Protein AF-A0A542Q6U1-F1 (afdb_monomer_lite)

Structure (mmCIF, N/CA/C/O backbone):
data_AF-A0A542Q6U1-F1
#
_entry.id   AF-A0A542Q6U1-F1
#
loop_
_atom_site.group_PDB
_atom_site.id
_atom_site.type_symbol
_atom_site.label_atom_id
_atom_site.label_alt_id
_atom_site.label_comp_id
_atom_site.label_asym_id
_atom_site.label_entity_id
_atom_site.label_seq_id
_atom_site.pdbx_PDB_ins_code
_atom_site.Cartn_x
_atom_site.Cartn_y
_atom_site.Cartn_z
_atom_site.occupancy
_atom_site.B_iso_or_equiv
_atom_site.auth_seq_id
_atom_site.auth_comp_id
_atom_site.auth_asym_id
_atom_site.auth_atom_id
_atom_site.pdbx_PDB_model_num
ATOM 1 N N . MET A 1 1 ? -42.120 -10.079 48.598 1.00 63.47 1 MET A N 1
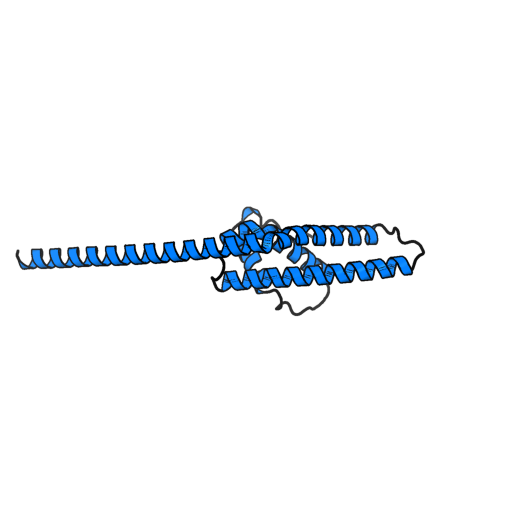ATOM 2 C CA . MET A 1 1 ? -42.184 -8.784 47.885 1.00 63.47 1 MET A CA 1
ATOM 3 C C . MET A 1 1 ? -40.837 -8.067 47.921 1.00 63.47 1 MET A C 1
ATOM 5 O O . MET A 1 1 ? -40.224 -7.952 46.874 1.00 63.47 1 MET A O 1
ATOM 9 N N . ILE A 1 2 ? -40.295 -7.748 49.104 1.00 70.50 2 ILE A N 1
ATOM 10 C CA . ILE A 1 2 ? -39.014 -7.022 49.267 1.00 70.50 2 ILE A CA 1
ATOM 11 C C . ILE A 1 2 ? -37.817 -7.697 48.557 1.00 70.50 2 ILE A C 1
ATOM 13 O O . ILE A 1 2 ? -37.053 -7.027 47.877 1.00 70.50 2 ILE A O 1
ATOM 17 N N . GLN A 1 3 ? -37.670 -9.027 48.644 1.00 72.31 3 GLN A N 1
ATOM 18 C CA . GLN A 1 3 ? -36.573 -9.753 47.968 1.00 72.31 3 GLN A CA 1
ATOM 19 C C . GLN A 1 3 ? -36.654 -9.730 46.431 1.00 72.31 3 GLN A C 1
ATOM 21 O O . GLN A 1 3 ? -35.638 -9.866 45.756 1.00 72.31 3 GLN A O 1
ATOM 26 N N . PHE A 1 4 ? -37.856 -9.578 45.873 1.00 79.06 4 PHE A N 1
ATOM 27 C CA . PHE A 1 4 ? -38.049 -9.502 44.427 1.00 79.06 4 PHE A CA 1
ATOM 28 C C . PHE A 1 4 ? -37.676 -8.108 43.908 1.00 79.06 4 PHE A C 1
ATOM 30 O O . PHE A 1 4 ? -36.993 -7.982 42.896 1.00 79.06 4 PHE A O 1
ATOM 37 N N . GLU A 1 5 ? -38.052 -7.065 44.650 1.00 81.38 5 GLU A N 1
ATOM 38 C CA . GLU A 1 5 ? -37.719 -5.672 44.335 1.00 81.38 5 GLU A CA 1
ATOM 39 C C . GLU A 1 5 ? -36.210 -5.408 44.417 1.00 81.38 5 GLU A C 1
ATOM 41 O O . GLU A 1 5 ? -35.650 -4.761 43.532 1.00 81.38 5 GLU A O 1
ATOM 46 N N . THR A 1 6 ? -35.519 -5.965 45.419 1.00 84.75 6 THR A N 1
ATOM 47 C CA . THR A 1 6 ? -34.058 -5.831 45.530 1.00 84.75 6 THR A CA 1
ATOM 48 C C . THR A 1 6 ? -33.323 -6.574 44.417 1.00 84.75 6 THR A C 1
ATOM 50 O O . THR A 1 6 ? -32.377 -6.029 43.850 1.00 84.75 6 THR A O 1
ATOM 53 N N . ALA A 1 7 ? -33.765 -7.779 44.045 1.00 86.25 7 ALA A N 1
ATOM 54 C CA . ALA A 1 7 ? -33.189 -8.523 42.925 1.00 86.25 7 ALA A CA 1
ATOM 55 C C . ALA A 1 7 ? -33.392 -7.798 41.583 1.00 86.25 7 ALA A C 1
ATOM 57 O O . ALA A 1 7 ? -32.463 -7.715 40.778 1.00 86.25 7 ALA A O 1
ATOM 58 N N . PHE A 1 8 ? -34.578 -7.223 41.361 1.00 89.19 8 PHE A N 1
ATOM 59 C CA . PHE A 1 8 ? -34.877 -6.433 40.167 1.00 89.19 8 PHE A CA 1
ATOM 60 C C . PHE A 1 8 ? -34.019 -5.164 40.090 1.00 89.19 8 PHE A C 1
ATOM 62 O O . PHE A 1 8 ? -33.443 -4.869 39.044 1.00 89.19 8 PHE A O 1
ATOM 69 N N . PHE A 1 9 ? -33.866 -4.447 41.207 1.00 91.44 9 PHE A N 1
ATOM 70 C CA . PHE A 1 9 ? -33.007 -3.266 41.280 1.00 91.44 9 PHE A CA 1
ATOM 71 C C . PHE A 1 9 ? -31.534 -3.607 41.014 1.00 91.44 9 PHE A C 1
ATOM 73 O O . PHE A 1 9 ? -30.867 -2.910 40.250 1.00 91.44 9 PHE A O 1
ATOM 80 N N . MET A 1 10 ? -31.035 -4.710 41.582 1.00 91.19 10 MET A N 1
ATOM 81 C CA . MET A 1 10 ? -29.671 -5.184 41.334 1.00 91.19 10 MET A CA 1
ATOM 82 C C . MET A 1 10 ? -29.454 -5.546 39.863 1.00 91.19 10 MET A C 1
ATOM 84 O O . MET A 1 10 ? -28.445 -5.143 39.289 1.00 91.19 10 MET A O 1
ATOM 88 N N . LEU A 1 11 ? -30.404 -6.245 39.231 1.00 92.94 11 LEU A N 1
ATOM 89 C CA . LEU A 1 11 ? -30.345 -6.577 37.806 1.00 92.94 11 LEU A CA 1
ATOM 90 C C . LEU A 1 11 ? -30.335 -5.316 36.931 1.00 92.94 11 LEU A C 1
ATOM 92 O O . LEU A 1 11 ? -29.514 -5.207 36.022 1.00 92.94 11 LEU A O 1
ATOM 96 N N . TYR A 1 12 ? -31.200 -4.345 37.234 1.00 93.06 12 TYR A N 1
ATOM 97 C CA . TYR A 1 12 ? -31.248 -3.061 36.536 1.00 93.06 12 TYR A CA 1
ATOM 98 C C . TYR A 1 12 ? -29.911 -2.316 36.628 1.00 93.06 12 TYR A C 1
ATOM 100 O O . TYR A 1 12 ? -29.378 -1.867 35.613 1.00 93.06 12 TYR A O 1
ATOM 108 N N . LEU A 1 13 ? -29.325 -2.246 37.825 1.00 93.31 13 LEU A N 1
ATOM 109 C CA . LEU A 1 13 ? -28.043 -1.581 38.048 1.00 93.31 13 LEU A CA 1
ATOM 110 C C . LEU A 1 13 ? -26.906 -2.269 37.273 1.00 93.31 13 LEU A C 1
ATOM 112 O O . LEU A 1 13 ? -26.063 -1.601 36.674 1.00 93.31 13 LEU A O 1
ATOM 116 N N . LEU A 1 14 ? -26.929 -3.602 37.212 1.00 94.00 14 LEU A N 1
ATOM 117 C CA . LEU A 1 14 ? -25.987 -4.411 36.436 1.00 94.00 14 LEU A CA 1
ATOM 118 C C . LEU A 1 14 ? -26.122 -4.148 34.928 1.00 94.00 14 LEU A C 1
ATOM 120 O O . LEU A 1 14 ? -25.115 -3.965 34.242 1.00 94.00 14 LEU A O 1
ATOM 124 N N . CYS A 1 15 ? -27.355 -4.045 34.421 1.00 93.25 15 CYS A N 1
ATOM 125 C CA . CYS A 1 15 ? -27.623 -3.647 33.040 1.00 93.25 15 CYS A CA 1
ATOM 126 C C . CYS A 1 15 ? -27.100 -2.236 32.743 1.00 93.25 15 CYS A C 1
ATOM 128 O O . CYS A 1 15 ? -26.435 -2.042 31.727 1.00 93.25 15 CYS A O 1
ATOM 130 N N . CYS A 1 16 ? -27.335 -1.260 33.626 1.00 93.38 16 CYS A N 1
ATOM 131 C CA . CYS A 1 16 ? -26.816 0.099 33.460 1.00 93.38 16 CYS A CA 1
ATOM 132 C C . CYS A 1 16 ? -25.284 0.120 33.382 1.00 93.38 16 CYS A C 1
ATOM 134 O O . CYS A 1 16 ? -24.724 0.758 32.491 1.00 93.38 16 CYS A O 1
ATOM 136 N N . ILE A 1 17 ? -24.602 -0.614 34.266 1.00 93.81 17 ILE A N 1
ATOM 137 C CA . ILE A 1 17 ? -23.137 -0.718 34.263 1.00 93.81 17 ILE A CA 1
ATOM 138 C C . ILE A 1 17 ? -22.643 -1.353 32.956 1.00 93.81 17 ILE A C 1
ATOM 140 O O . ILE A 1 17 ? -21.740 -0.812 32.316 1.00 93.81 17 ILE A O 1
ATOM 144 N N . ALA A 1 18 ? -23.261 -2.452 32.511 1.00 93.12 18 ALA A N 1
ATOM 145 C CA . ALA A 1 18 ? -22.916 -3.100 31.247 1.00 93.12 18 ALA A CA 1
ATOM 146 C C . ALA A 1 18 ? -23.086 -2.155 30.043 1.00 93.12 18 ALA A C 1
ATOM 148 O O . ALA A 1 18 ? -22.213 -2.097 29.175 1.00 93.12 18 ALA A O 1
ATOM 149 N N . PHE A 1 19 ? -24.158 -1.357 30.015 1.00 94.12 19 PHE A N 1
ATOM 150 C CA . PHE A 1 19 ? -24.374 -0.344 28.980 1.00 94.12 19 PHE A CA 1
ATOM 151 C C . PHE A 1 19 ? -23.285 0.732 28.972 1.00 94.12 19 PHE A C 1
ATOM 153 O O . PHE A 1 19 ? -22.799 1.096 27.901 1.00 94.12 19 PHE A O 1
ATOM 160 N N . VAL A 1 20 ? -22.858 1.208 30.145 1.00 93.25 20 VAL A N 1
ATOM 161 C CA . VAL A 1 20 ? -21.760 2.181 30.252 1.00 93.25 20 VAL A CA 1
ATOM 162 C C . VAL A 1 20 ? -20.453 1.589 29.720 1.00 93.25 20 VAL A C 1
ATOM 164 O O . VAL A 1 20 ? -19.773 2.238 28.925 1.00 93.25 20 VAL A O 1
ATOM 167 N N . PHE A 1 21 ? -20.119 0.345 30.077 1.00 93.19 21 PHE A N 1
ATOM 168 C CA . PHE A 1 21 ? -18.922 -0.325 29.556 1.00 93.19 21 PHE A CA 1
ATOM 169 C C . PHE A 1 21 ? -18.960 -0.506 28.036 1.00 93.19 21 PHE A C 1
ATOM 171 O O . PHE A 1 21 ? -17.964 -0.229 27.364 1.00 93.19 21 PHE A O 1
ATOM 178 N N . LEU A 1 22 ? -20.104 -0.916 27.480 1.00 92.06 22 LEU A N 1
ATOM 179 C CA . LEU A 1 22 ? -20.286 -1.020 26.031 1.00 92.06 22 LEU A CA 1
ATOM 180 C C . LEU A 1 22 ? -20.108 0.337 25.348 1.00 92.06 22 LEU A C 1
ATOM 182 O O . LEU A 1 22 ? -19.411 0.429 24.337 1.00 92.06 22 LEU A O 1
ATOM 186 N N . TYR A 1 23 ? -20.680 1.398 25.917 1.00 92.88 23 TYR A N 1
ATOM 187 C CA . TYR A 1 23 ? -20.566 2.744 25.368 1.00 92.88 23 TYR A CA 1
ATOM 188 C C . TYR A 1 23 ? -19.118 3.252 25.380 1.00 92.88 23 TYR A C 1
ATOM 190 O O . TYR A 1 23 ? -18.637 3.767 24.370 1.00 92.88 23 TYR A O 1
ATOM 198 N N . ILE A 1 24 ? -18.391 3.050 26.484 1.00 91.62 24 ILE A N 1
ATOM 199 C CA . ILE A 1 24 ? -16.969 3.409 26.586 1.00 91.62 24 ILE A CA 1
ATOM 200 C C . ILE A 1 24 ? -16.144 2.607 25.577 1.00 91.62 24 ILE A C 1
ATOM 202 O O . ILE A 1 24 ? -15.332 3.186 24.858 1.00 91.62 24 ILE A O 1
ATOM 206 N N . SER A 1 25 ? -16.372 1.294 25.474 1.00 89.69 25 SER A N 1
ATOM 207 C CA . SER A 1 25 ? -15.673 0.434 24.514 1.00 89.69 25 SER A CA 1
ATOM 208 C C . SER A 1 25 ? -15.890 0.903 23.071 1.00 89.69 25 SER A C 1
ATOM 210 O O . SER A 1 25 ? -14.930 1.066 22.315 1.00 89.69 25 SER A O 1
ATOM 212 N N . LEU A 1 26 ? -17.137 1.212 22.703 1.00 88.56 26 LEU A N 1
ATOM 213 C CA . LEU A 1 26 ? -17.483 1.761 21.392 1.00 88.56 26 LEU A CA 1
ATOM 214 C C . LEU A 1 26 ? -16.806 3.109 21.134 1.00 88.56 26 LEU A C 1
ATOM 216 O O . LEU A 1 26 ? -16.252 3.320 20.053 1.00 88.56 26 LEU A O 1
ATOM 220 N N . TYR A 1 27 ? -16.819 4.011 22.116 1.00 90.94 27 TYR A N 1
ATOM 221 C CA . TYR A 1 27 ? -16.187 5.322 22.004 1.00 90.94 27 TYR A CA 1
ATOM 222 C C . TYR A 1 27 ? -14.675 5.208 21.790 1.00 90.94 27 TYR A C 1
ATOM 224 O O . TYR A 1 27 ? -14.129 5.810 20.865 1.00 90.94 27 TYR A O 1
ATOM 232 N N . VAL A 1 28 ? -14.005 4.390 22.604 1.00 88.25 28 VAL A N 1
ATOM 233 C CA . VAL A 1 28 ? -12.560 4.155 22.521 1.00 88.25 28 VAL A CA 1
ATOM 234 C C . VAL A 1 28 ? -12.191 3.556 21.163 1.00 88.25 28 VAL A C 1
ATOM 236 O O . VAL A 1 28 ? -11.305 4.079 20.486 1.00 88.25 28 VAL A O 1
ATOM 239 N N . ASN A 1 29 ? -12.920 2.532 20.710 1.00 83.44 29 ASN A N 1
ATOM 240 C CA . ASN A 1 29 ? -12.708 1.922 19.396 1.00 83.44 29 ASN A CA 1
ATOM 241 C C . ASN A 1 29 ? -12.887 2.929 18.254 1.00 83.44 29 ASN A C 1
ATOM 243 O O . ASN A 1 29 ? -12.079 2.974 17.322 1.00 83.44 29 ASN A O 1
ATOM 247 N N . ARG A 1 30 ? -13.917 3.778 18.331 1.00 82.12 30 ARG A N 1
ATOM 248 C CA . ARG A 1 30 ? -14.166 4.816 17.328 1.00 82.12 30 ARG A CA 1
ATOM 249 C C . ARG A 1 30 ? -13.053 5.865 17.314 1.00 82.12 30 ARG A C 1
ATOM 251 O O . ARG A 1 30 ? -12.606 6.248 16.236 1.00 82.12 30 ARG A O 1
ATOM 258 N N . HIS A 1 31 ? -12.571 6.287 18.481 1.00 86.38 31 HIS A N 1
ATOM 259 C CA . HIS A 1 31 ? -11.476 7.255 18.605 1.00 86.38 31 HIS A CA 1
ATOM 260 C C . HIS A 1 31 ? -10.162 6.727 18.024 1.00 86.38 31 HIS A C 1
ATOM 262 O O . HIS A 1 31 ? -9.494 7.427 17.264 1.00 86.38 31 HIS A O 1
ATOM 268 N N . PHE A 1 32 ? -9.808 5.472 18.321 1.00 82.56 32 PHE A N 1
ATOM 269 C CA . PHE A 1 32 ? -8.631 4.832 17.727 1.00 82.56 32 PHE A CA 1
ATOM 270 C C . PHE A 1 32 ? -8.756 4.693 16.208 1.00 82.56 32 PHE A C 1
ATOM 272 O O . PHE A 1 32 ? -7.797 4.977 15.490 1.00 82.56 32 PHE A O 1
ATOM 279 N N . SER A 1 33 ? -9.941 4.325 15.711 1.00 83.94 33 SER A N 1
ATOM 280 C CA . SER A 1 33 ? -10.207 4.247 14.273 1.00 83.94 33 SER A CA 1
ATOM 281 C C . SER A 1 33 ? -10.008 5.600 13.580 1.00 83.94 33 SER A C 1
ATOM 283 O O . SER A 1 33 ? -9.279 5.683 12.593 1.00 83.94 33 SER A O 1
ATOM 285 N N . PHE A 1 34 ? -10.555 6.685 14.142 1.00 86.81 34 PHE A N 1
ATOM 286 C CA . PHE A 1 34 ? -10.369 8.033 13.597 1.00 86.81 34 PHE A CA 1
ATOM 287 C C . PHE A 1 34 ? -8.905 8.462 13.564 1.00 86.81 34 PHE A C 1
ATOM 289 O O . PHE A 1 34 ? -8.440 8.944 12.533 1.00 86.81 34 PHE A O 1
ATOM 296 N N . LYS A 1 35 ? -8.157 8.236 14.650 1.00 88.62 35 LYS A N 1
ATOM 297 C CA . LYS A 1 35 ? -6.721 8.546 14.683 1.00 88.62 35 LYS A CA 1
ATOM 298 C C . LYS A 1 35 ? -5.938 7.778 13.623 1.00 88.62 35 LYS A C 1
ATOM 300 O O . LYS A 1 35 ? -5.046 8.343 13.000 1.00 88.62 35 LYS A O 1
ATOM 305 N N . LYS A 1 36 ? -6.275 6.505 13.399 1.00 90.31 36 LYS A N 1
ATOM 306 C CA . LYS A 1 36 ? -5.637 5.676 12.369 1.00 90.31 36 LYS A CA 1
ATOM 307 C C . LYS A 1 36 ? -5.932 6.193 10.960 1.00 90.31 36 LYS A C 1
ATOM 309 O O . LYS A 1 36 ? -5.021 6.273 10.137 1.00 90.31 36 LYS A O 1
ATOM 314 N N . ILE A 1 37 ? -7.182 6.571 10.691 1.00 90.75 37 ILE A N 1
ATOM 315 C CA . ILE A 1 37 ? -7.589 7.184 9.419 1.00 90.75 37 ILE A CA 1
ATOM 316 C C . ILE A 1 37 ? -6.818 8.489 9.194 1.00 90.75 37 ILE A C 1
ATOM 318 O O . ILE A 1 37 ? -6.202 8.653 8.145 1.00 90.75 37 ILE A O 1
ATOM 322 N N . GLU A 1 38 ? -6.782 9.377 10.190 1.00 91.25 38 GLU A N 1
ATOM 323 C CA . GLU A 1 38 ? -6.072 10.659 10.106 1.00 91.25 38 GLU A CA 1
ATOM 324 C C . GLU A 1 38 ? -4.567 10.465 9.876 1.00 91.25 38 GLU A C 1
ATOM 326 O O . GLU A 1 38 ? -3.976 11.119 9.017 1.00 91.25 38 GLU A O 1
ATOM 331 N N . PHE A 1 39 ? -3.946 9.536 10.607 1.00 92.88 39 PHE A N 1
ATOM 332 C CA . PHE A 1 39 ? -2.541 9.178 10.426 1.00 92.88 39 PHE A CA 1
ATOM 333 C C . PHE A 1 39 ? -2.261 8.683 9.003 1.00 92.88 39 PHE A C 1
ATOM 335 O O . PHE A 1 39 ? -1.318 9.140 8.358 1.00 92.88 39 PHE A O 1
ATOM 342 N N . THR A 1 40 ? -3.107 7.784 8.496 1.00 92.88 40 THR A N 1
ATOM 343 C CA . THR A 1 40 ? -2.962 7.218 7.149 1.00 92.88 40 THR A CA 1
ATOM 344 C C . THR A 1 40 ? -3.123 8.295 6.080 1.00 92.88 40 THR A C 1
ATOM 346 O O . THR A 1 40 ? -2.340 8.335 5.136 1.00 92.88 40 THR A O 1
ATOM 349 N N . GLN A 1 41 ? -4.084 9.205 6.249 1.00 91.88 41 GLN A N 1
ATOM 350 C CA . GLN A 1 41 ? -4.298 10.313 5.322 1.00 91.88 41 GLN A CA 1
ATOM 351 C C . GLN A 1 41 ? -3.086 11.251 5.280 1.00 91.88 41 GLN A C 1
ATOM 353 O O . GLN A 1 41 ? -2.572 11.526 4.202 1.00 91.88 41 GLN A O 1
ATOM 358 N N . LYS A 1 42 ? -2.558 11.656 6.444 1.00 93.12 42 LYS A N 1
ATOM 359 C CA . LYS A 1 42 ? -1.349 12.495 6.519 1.00 93.12 42 LYS A CA 1
ATOM 360 C C . LYS A 1 42 ? -0.142 11.831 5.864 1.00 93.12 42 LYS A C 1
ATOM 362 O O . LYS A 1 42 ? 0.618 12.503 5.174 1.00 93.12 42 LYS A O 1
ATOM 367 N N . PHE A 1 43 ? 0.025 10.523 6.067 1.00 92.50 43 PHE A N 1
ATOM 368 C CA . PHE A 1 43 ? 1.074 9.754 5.405 1.00 92.50 43 PHE A CA 1
ATOM 369 C C . PHE A 1 43 ? 0.911 9.765 3.879 1.00 92.50 43 PHE A C 1
ATOM 371 O O . PHE A 1 43 ? 1.888 9.922 3.156 1.00 92.50 43 PHE A O 1
ATOM 378 N N . ILE A 1 44 ? -0.305 9.609 3.361 1.00 89.94 44 ILE A N 1
ATOM 379 C CA . ILE A 1 44 ? -0.552 9.658 1.913 1.00 89.94 44 ILE A CA 1
ATOM 380 C C . ILE A 1 44 ? -0.263 11.051 1.363 1.00 89.94 44 ILE A C 1
ATOM 382 O O . ILE A 1 44 ? 0.466 11.183 0.382 1.00 89.94 44 ILE A O 1
ATOM 386 N N . ASP A 1 45 ? -0.763 12.088 2.030 1.00 89.69 45 ASP A N 1
ATOM 387 C CA . ASP A 1 45 ? -0.584 13.471 1.599 1.00 89.69 45 ASP A CA 1
ATOM 388 C C . ASP A 1 45 ? 0.905 13.852 1.554 1.00 89.69 45 ASP A C 1
ATOM 390 O O . ASP A 1 45 ? 1.351 14.491 0.600 1.00 89.69 45 ASP A O 1
ATOM 394 N N . SER A 1 46 ? 1.705 13.385 2.521 1.00 88.94 46 SER A N 1
ATOM 395 C CA . SER A 1 46 ? 3.157 13.603 2.533 1.00 88.94 46 SER A CA 1
ATOM 396 C C . SER A 1 46 ? 3.906 12.847 1.432 1.00 88.94 46 SER A C 1
ATOM 398 O O . SER A 1 46 ? 5.030 13.210 1.102 1.00 88.94 46 SER A O 1
ATOM 400 N N . ASN A 1 47 ? 3.308 11.793 0.871 1.00 87.00 47 ASN A N 1
ATOM 401 C CA . ASN A 1 47 ? 3.905 10.943 -0.162 1.00 87.00 47 ASN A CA 1
ATOM 402 C C . ASN A 1 47 ? 3.256 11.141 -1.541 1.00 87.00 47 ASN A C 1
ATOM 404 O O . ASN A 1 47 ? 3.522 10.381 -2.466 1.00 87.00 47 ASN A O 1
ATOM 408 N N . ARG A 1 48 ? 2.440 12.183 -1.727 1.00 80.81 48 ARG A N 1
ATOM 409 C CA . ARG A 1 48 ? 1.712 12.431 -2.981 1.00 80.81 48 ARG A CA 1
ATOM 410 C C . ARG A 1 48 ? 2.618 12.658 -4.198 1.00 80.81 48 ARG A C 1
ATOM 412 O O . ARG A 1 48 ? 2.216 12.392 -5.322 1.00 80.81 48 ARG A O 1
ATOM 419 N N . ALA A 1 49 ? 3.843 13.138 -3.996 1.00 80.00 49 ALA A N 1
ATOM 420 C CA . ALA A 1 49 ? 4.821 13.233 -5.082 1.00 80.00 49 ALA A CA 1
ATOM 421 C C . ALA A 1 49 ? 5.184 11.845 -5.640 1.00 80.00 49 ALA A C 1
ATOM 423 O O . ALA A 1 49 ? 5.353 11.685 -6.845 1.00 80.00 49 ALA A O 1
ATOM 424 N N . MET A 1 50 ? 5.213 10.830 -4.772 1.00 77.38 50 MET A N 1
ATOM 425 C CA . MET A 1 50 ? 5.550 9.464 -5.144 1.00 77.38 50 MET A CA 1
ATOM 426 C C . MET A 1 50 ? 4.492 8.840 -6.060 1.00 77.38 50 MET A C 1
ATOM 428 O O . MET A 1 50 ? 4.860 8.140 -6.993 1.00 77.38 50 MET A O 1
ATOM 432 N N . THR A 1 51 ? 3.195 9.115 -5.870 1.00 72.88 51 THR A N 1
ATOM 433 C CA . THR A 1 51 ? 2.157 8.596 -6.786 1.00 72.88 51 THR A CA 1
ATOM 434 C C . THR A 1 51 ? 2.314 9.140 -8.202 1.00 72.88 51 THR A C 1
ATOM 436 O O . THR A 1 51 ? 2.247 8.377 -9.160 1.00 72.88 51 THR A O 1
ATOM 439 N N . ALA A 1 52 ? 2.619 10.431 -8.346 1.00 76.62 52 ALA A N 1
ATOM 440 C CA . ALA A 1 52 ? 2.885 11.028 -9.654 1.00 76.62 52 ALA A CA 1
ATOM 441 C C . ALA A 1 52 ? 4.149 10.449 -10.323 1.00 76.62 52 ALA A C 1
ATOM 443 O O . ALA A 1 52 ? 4.190 10.277 -11.543 1.00 76.62 52 ALA A O 1
ATOM 444 N N . GLU A 1 53 ? 5.181 10.124 -9.539 1.00 79.75 53 GLU A N 1
ATOM 445 C CA . GLU A 1 53 ? 6.384 9.459 -10.051 1.00 79.75 53 GLU A CA 1
ATOM 446 C C . GLU A 1 53 ? 6.102 8.033 -10.539 1.00 79.75 53 GLU A C 1
ATOM 448 O O . GLU A 1 53 ? 6.663 7.618 -11.555 1.00 79.75 53 GLU A O 1
ATOM 453 N N . ILE A 1 54 ? 5.202 7.303 -9.873 1.00 80.81 54 ILE A N 1
ATOM 454 C CA . ILE A 1 54 ? 4.821 5.939 -10.262 1.00 80.81 54 ILE A CA 1
ATOM 455 C C . ILE A 1 54 ? 4.207 5.927 -11.660 1.00 80.81 54 ILE A C 1
ATOM 457 O O . ILE A 1 54 ? 4.657 5.150 -12.503 1.00 80.81 54 ILE A O 1
ATOM 461 N N . ASP A 1 55 ? 3.251 6.812 -11.942 1.00 78.38 55 ASP A N 1
ATOM 462 C CA . ASP A 1 55 ? 2.626 6.903 -13.267 1.00 78.38 55 ASP A CA 1
ATOM 463 C C . ASP A 1 55 ? 3.653 7.199 -14.365 1.00 78.38 55 ASP A C 1
ATOM 465 O O . ASP A 1 55 ? 3.644 6.572 -15.427 1.00 78.38 55 ASP A O 1
ATOM 469 N N . LYS A 1 56 ? 4.597 8.106 -14.089 1.00 82.56 56 LYS A N 1
ATOM 470 C CA . LYS A 1 56 ? 5.676 8.447 -15.023 1.00 82.56 56 LYS A CA 1
ATOM 471 C C . LYS A 1 56 ? 6.595 7.254 -15.296 1.00 82.56 56 LYS A C 1
ATOM 473 O O . LYS A 1 56 ? 6.953 7.009 -16.446 1.00 82.56 56 LYS A O 1
ATOM 478 N N . ILE A 1 57 ? 6.973 6.507 -14.259 1.00 81.06 57 ILE A N 1
ATOM 479 C CA . ILE A 1 57 ? 7.823 5.315 -14.391 1.00 81.06 57 ILE A CA 1
ATOM 480 C C . ILE A 1 57 ? 7.094 4.231 -15.185 1.00 81.06 57 ILE A C 1
ATOM 482 O O . ILE A 1 57 ? 7.669 3.649 -16.102 1.00 81.06 57 ILE A O 1
ATOM 486 N N . LEU A 1 58 ? 5.817 3.992 -14.879 1.00 78.94 58 LEU A N 1
ATOM 487 C CA . LEU A 1 58 ? 4.994 3.023 -15.597 1.00 78.94 58 LEU A CA 1
ATOM 488 C C . LEU A 1 58 ? 4.852 3.374 -17.082 1.00 78.94 58 LEU A C 1
ATOM 490 O O . LEU A 1 58 ? 4.987 2.485 -17.922 1.00 78.94 58 LEU A O 1
ATOM 494 N N . PHE A 1 59 ? 4.635 4.652 -17.398 1.00 82.06 59 PHE A N 1
ATOM 495 C CA . PHE A 1 59 ? 4.570 5.146 -18.772 1.00 82.06 59 PHE A CA 1
ATOM 496 C C . PHE A 1 59 ? 5.896 4.958 -19.520 1.00 82.06 59 PHE A C 1
ATOM 498 O O . PHE A 1 59 ? 5.906 4.453 -20.640 1.00 82.06 59 PHE A O 1
ATOM 505 N N . ASN A 1 60 ? 7.024 5.308 -18.897 1.00 81.19 60 ASN A N 1
ATOM 506 C CA . ASN A 1 60 ? 8.338 5.182 -19.531 1.00 81.19 60 ASN A CA 1
ATOM 507 C C . ASN A 1 60 ? 8.722 3.722 -19.804 1.00 81.19 60 ASN A C 1
ATOM 509 O O . ASN A 1 60 ? 9.266 3.426 -20.864 1.00 81.19 60 ASN A O 1
ATOM 513 N N . ILE A 1 61 ? 8.394 2.801 -18.890 1.00 77.75 61 ILE A N 1
ATOM 514 C CA . ILE A 1 61 ? 8.580 1.358 -19.115 1.00 77.75 61 ILE A CA 1
ATOM 515 C C . ILE A 1 61 ? 7.815 0.914 -20.363 1.00 77.75 61 ILE A C 1
ATOM 517 O O . ILE A 1 61 ? 8.348 0.185 -21.194 1.00 77.75 61 ILE A O 1
ATOM 521 N N . GLU A 1 62 ? 6.567 1.356 -20.501 1.00 78.25 62 GLU A N 1
ATOM 522 C CA . GLU A 1 62 ? 5.708 0.992 -21.628 1.00 78.25 62 GLU A CA 1
ATOM 523 C C . GLU A 1 62 ? 6.225 1.566 -22.951 1.00 78.25 62 GLU A C 1
ATOM 525 O O . GLU A 1 62 ? 6.263 0.860 -23.957 1.00 78.25 62 GLU A O 1
ATOM 530 N N . LEU A 1 63 ? 6.718 2.807 -22.926 1.00 80.31 63 LEU A N 1
ATOM 531 C CA . LEU A 1 63 ? 7.350 3.446 -24.076 1.00 80.31 63 LEU A CA 1
ATOM 532 C C . LEU A 1 63 ? 8.605 2.686 -24.534 1.00 80.31 63 LEU A C 1
ATOM 534 O O . LEU A 1 63 ? 8.758 2.424 -25.726 1.00 80.31 63 LEU A O 1
ATOM 538 N N . VAL A 1 64 ? 9.488 2.310 -23.603 1.00 75.69 64 VAL A N 1
ATOM 539 C CA . VAL A 1 64 ? 10.720 1.562 -23.909 1.00 75.69 64 VAL A CA 1
ATOM 540 C C . VAL A 1 64 ? 10.398 0.189 -24.495 1.00 75.69 64 VAL A C 1
ATOM 542 O O . VAL A 1 64 ? 10.957 -0.173 -25.529 1.00 75.69 64 VAL A O 1
ATOM 545 N N . ILE A 1 65 ? 9.457 -0.547 -23.890 1.00 75.25 65 ILE A N 1
ATOM 546 C CA . ILE A 1 65 ? 9.023 -1.862 -24.385 1.00 75.25 65 ILE A CA 1
ATOM 547 C C . ILE A 1 65 ? 8.452 -1.741 -25.798 1.00 75.25 65 ILE A C 1
ATOM 549 O O . ILE A 1 65 ? 8.883 -2.464 -26.691 1.00 75.25 65 ILE A O 1
ATOM 553 N N . HIS A 1 66 ? 7.539 -0.795 -26.030 1.00 77.31 66 HIS A N 1
ATOM 554 C CA . HIS A 1 66 ? 6.950 -0.596 -27.353 1.00 77.31 66 HIS A CA 1
ATOM 555 C C . HIS A 1 66 ? 8.005 -0.200 -28.390 1.00 77.31 66 HIS A C 1
ATOM 557 O O . HIS A 1 66 ? 7.962 -0.650 -29.535 1.00 77.31 66 HIS A O 1
ATOM 563 N N . THR A 1 67 ? 8.972 0.637 -28.003 1.00 73.69 67 THR A N 1
ATOM 564 C CA . THR A 1 67 ? 10.079 0.999 -28.890 1.00 73.69 67 THR A CA 1
ATOM 565 C C . THR A 1 67 ? 10.852 -0.261 -29.273 1.00 73.69 67 THR A C 1
ATOM 567 O O . THR A 1 67 ? 10.976 -0.514 -30.470 1.00 73.69 67 THR A O 1
ATOM 570 N N . TYR A 1 68 ? 11.255 -1.089 -28.299 1.00 70.50 68 TYR A N 1
ATOM 571 C CA . TYR A 1 68 ? 11.939 -2.374 -28.514 1.00 70.50 68 TYR A CA 1
ATOM 572 C C . TYR A 1 68 ? 11.164 -3.310 -29.458 1.00 70.50 68 TYR A C 1
ATOM 574 O O . TYR A 1 68 ? 11.705 -3.771 -30.462 1.00 70.50 68 TYR A O 1
ATOM 582 N N . GLU A 1 69 ? 9.875 -3.527 -29.188 1.00 73.56 69 GLU A N 1
ATOM 583 C CA . GLU A 1 69 ? 9.005 -4.414 -29.972 1.00 73.56 69 GLU A CA 1
ATOM 584 C C . GLU A 1 69 ? 8.743 -3.908 -31.398 1.00 73.56 69 GLU A C 1
ATOM 586 O O . GLU A 1 69 ? 8.566 -4.709 -32.314 1.00 73.56 69 GLU A O 1
ATOM 591 N N . SER A 1 70 ? 8.755 -2.588 -31.615 1.00 74.25 70 SER A N 1
ATOM 592 C CA . SER A 1 70 ? 8.533 -1.988 -32.938 1.00 74.25 70 SER A CA 1
ATOM 593 C C . SER A 1 70 ? 9.674 -2.224 -33.938 1.00 74.25 70 SER A C 1
ATOM 595 O O . SER A 1 70 ? 9.533 -1.883 -35.111 1.00 74.25 70 SER A O 1
ATOM 597 N N . GLY A 1 71 ? 10.801 -2.808 -33.509 1.00 64.31 71 GLY A N 1
ATOM 598 C CA . GLY A 1 71 ? 11.896 -3.194 -34.403 1.00 64.31 71 GLY A CA 1
ATOM 599 C C . GLY A 1 71 ? 12.634 -2.019 -35.058 1.00 64.31 71 GLY A C 1
ATOM 600 O O . GLY A 1 71 ? 13.390 -2.224 -36.006 1.00 64.31 71 GLY A O 1
ATOM 601 N N . ASN A 1 72 ? 12.467 -0.793 -34.549 1.00 60.16 72 ASN A N 1
ATOM 602 C CA . ASN A 1 72 ? 13.113 0.430 -35.050 1.00 60.16 72 ASN A CA 1
ATOM 603 C C . ASN A 1 72 ? 14.639 0.503 -34.766 1.00 60.16 72 ASN A C 1
ATOM 605 O O . ASN A 1 72 ? 15.191 1.587 -34.593 1.00 60.16 72 ASN A O 1
ATOM 609 N N . PHE A 1 73 ? 15.342 -0.638 -34.734 1.00 62.34 73 PHE A N 1
ATOM 610 C CA . PHE A 1 73 ? 16.746 -0.760 -34.304 1.00 62.34 73 PHE A CA 1
ATOM 611 C C . PHE A 1 73 ? 17.724 -1.225 -35.371 1.00 62.34 73 PHE A C 1
ATOM 613 O O . PHE A 1 73 ? 18.874 -1.500 -35.038 1.00 62.34 73 PHE A O 1
ATOM 620 N N . TYR A 1 74 ? 17.312 -1.321 -36.637 1.00 49.94 74 TYR A N 1
ATOM 621 C CA . TYR A 1 74 ? 18.178 -1.836 -37.698 1.00 49.94 74 TYR A CA 1
ATOM 622 C C . TYR A 1 74 ? 19.557 -1.137 -37.728 1.00 49.94 74 TYR A C 1
ATOM 624 O O . TYR A 1 74 ? 19.703 -0.036 -38.254 1.00 49.94 74 TYR A O 1
ATOM 632 N N . GLY A 1 75 ? 20.576 -1.824 -37.189 1.00 56.06 75 GLY A N 1
ATOM 633 C CA . GLY A 1 75 ? 21.995 -1.587 -37.456 1.00 56.06 75 GLY A CA 1
ATOM 634 C C . GLY A 1 75 ? 22.806 -0.747 -36.462 1.00 56.06 75 GLY A C 1
ATOM 635 O O . GLY A 1 75 ? 23.928 -0.393 -36.813 1.00 56.06 75 GLY A O 1
ATOM 636 N N . ASN A 1 76 ? 22.315 -0.414 -35.260 1.00 67.38 76 ASN A N 1
ATOM 637 C CA . ASN A 1 76 ? 23.107 0.368 -34.294 1.00 67.38 76 ASN A CA 1
ATOM 638 C C . ASN A 1 76 ? 23.166 -0.286 -32.903 1.00 67.38 76 ASN A C 1
ATOM 640 O O . ASN A 1 76 ? 22.328 -0.007 -32.046 1.00 67.38 76 ASN A O 1
ATOM 644 N N . GLU A 1 77 ? 24.191 -1.114 -32.672 1.00 68.12 77 GLU A N 1
ATOM 645 C CA . GLU A 1 77 ? 24.457 -1.816 -31.400 1.00 68.12 77 GLU A CA 1
ATOM 646 C C . GLU A 1 77 ? 24.499 -0.861 -30.190 1.00 68.12 77 GLU A C 1
ATOM 648 O O . GLU A 1 77 ? 24.016 -1.193 -29.109 1.00 68.12 77 GLU A O 1
ATOM 653 N N . ASN A 1 78 ? 24.977 0.376 -30.381 1.00 73.19 78 ASN A N 1
ATOM 654 C CA . ASN A 1 78 ? 24.996 1.389 -29.319 1.00 73.19 78 ASN A CA 1
ATOM 655 C C . ASN A 1 78 ? 23.585 1.833 -28.898 1.00 73.19 78 ASN A C 1
ATOM 657 O O . ASN A 1 78 ? 23.384 2.278 -27.769 1.00 73.19 78 ASN A O 1
ATOM 661 N N . HIS A 1 79 ? 22.609 1.760 -29.806 1.00 72.81 79 HIS A N 1
ATOM 662 C CA . HIS A 1 79 ? 21.232 2.159 -29.529 1.00 72.81 79 HIS A CA 1
ATOM 663 C C . HIS A 1 79 ? 20.483 1.063 -28.762 1.00 72.81 79 HIS A C 1
ATOM 665 O O . HIS A 1 79 ? 19.772 1.369 -27.808 1.00 72.81 79 HIS A O 1
ATOM 671 N N . GLU A 1 80 ? 20.711 -0.204 -29.116 1.00 72.75 80 GLU A N 1
ATOM 672 C CA . GLU A 1 80 ? 20.158 -1.351 -28.389 1.00 72.75 80 GLU A CA 1
ATOM 673 C C . GLU A 1 80 ? 20.699 -1.423 -26.955 1.00 72.75 80 GLU A C 1
ATOM 675 O O . GLU A 1 80 ? 19.916 -1.539 -26.011 1.00 72.75 80 GLU A O 1
ATOM 680 N N . GLN A 1 81 ? 22.015 -1.254 -26.771 1.00 78.19 81 GLN A N 1
ATOM 681 C CA . GLN A 1 81 ? 22.625 -1.247 -25.440 1.00 78.19 81 GLN A CA 1
ATOM 682 C C . GLN A 1 81 ? 22.040 -0.138 -24.554 1.00 78.19 81 GLN A C 1
ATOM 684 O O . GLN A 1 81 ? 21.680 -0.387 -23.406 1.00 78.19 81 GLN A O 1
ATOM 689 N N . LYS A 1 82 ? 21.864 1.071 -25.103 1.00 80.00 82 LYS A N 1
ATOM 690 C CA . LYS A 1 82 ? 21.296 2.202 -24.361 1.00 80.00 82 LYS A CA 1
ATOM 691 C C . LYS A 1 82 ? 19.866 1.929 -23.880 1.00 80.00 82 LYS A C 1
ATOM 693 O O . LYS A 1 82 ? 19.521 2.292 -22.761 1.00 80.00 82 LYS A O 1
ATOM 698 N N . LEU A 1 83 ? 19.038 1.280 -24.695 1.00 75.88 83 LEU A N 1
ATOM 699 C CA . LEU A 1 83 ? 17.681 0.908 -24.287 1.00 75.88 83 LEU A CA 1
ATOM 700 C C . LEU A 1 83 ? 17.648 -0.202 -23.249 1.00 75.88 83 LEU A C 1
ATOM 702 O O . LEU A 1 83 ? 16.775 -0.187 -22.385 1.00 75.88 83 LEU A O 1
ATOM 706 N N . MET A 1 84 ? 18.582 -1.148 -23.315 1.00 76.75 84 MET A N 1
ATOM 707 C CA . MET A 1 84 ? 18.720 -2.164 -22.275 1.00 76.75 84 MET A CA 1
ATOM 708 C C . MET A 1 84 ? 19.122 -1.539 -20.938 1.00 76.75 84 MET A C 1
ATOM 710 O O . MET A 1 84 ? 18.559 -1.910 -19.907 1.00 76.75 84 MET A O 1
ATOM 714 N N . ASP A 1 85 ? 20.020 -0.552 -20.958 1.00 82.38 85 ASP A N 1
ATOM 715 C CA . ASP A 1 85 ? 20.400 0.213 -19.769 1.00 82.38 85 ASP A CA 1
ATOM 716 C C . ASP A 1 85 ? 19.200 1.020 -19.226 1.00 82.38 85 ASP A C 1
ATOM 718 O O . ASP A 1 85 ? 18.889 0.945 -18.037 1.00 82.38 85 ASP A O 1
ATOM 722 N N . GLU A 1 86 ? 18.445 1.709 -20.092 1.00 80.62 86 GLU A N 1
ATOM 723 C CA . GLU A 1 86 ? 17.222 2.435 -19.704 1.00 80.62 86 GLU A CA 1
ATOM 724 C C . GLU A 1 86 ? 16.154 1.492 -19.118 1.00 80.62 86 GLU A C 1
ATOM 726 O O . GLU A 1 86 ? 15.551 1.783 -18.081 1.00 80.62 86 GLU A O 1
ATOM 731 N N . LEU A 1 87 ? 15.943 0.324 -19.730 1.00 78.56 87 LEU A N 1
ATOM 732 C CA . LEU A 1 87 ? 15.025 -0.696 -19.224 1.00 78.56 87 LEU A CA 1
ATOM 733 C C . LEU A 1 87 ? 15.473 -1.219 -17.852 1.00 78.56 87 LEU A C 1
ATOM 735 O O . LEU A 1 87 ? 14.632 -1.436 -16.974 1.00 78.56 87 LEU A O 1
ATOM 739 N N . HIS A 1 88 ? 16.778 -1.412 -17.650 1.00 79.62 88 HIS A N 1
ATOM 740 C CA . HIS A 1 88 ? 17.340 -1.837 -16.371 1.00 79.62 88 HIS A CA 1
ATOM 741 C C . HIS A 1 88 ? 17.112 -0.794 -15.269 1.00 79.62 88 HIS A C 1
ATOM 743 O O . HIS A 1 88 ? 16.665 -1.139 -14.166 1.00 79.62 88 HIS A O 1
ATOM 749 N N . ASP A 1 89 ? 17.342 0.483 -15.572 1.00 83.56 89 ASP A N 1
ATOM 750 C CA . ASP A 1 89 ? 17.100 1.590 -14.647 1.00 83.56 89 ASP A CA 1
ATOM 751 C C . ASP A 1 89 ? 15.621 1.684 -14.266 1.00 83.56 89 ASP A C 1
ATOM 753 O O . ASP A 1 89 ? 15.275 1.773 -13.080 1.00 83.56 89 ASP A O 1
ATOM 757 N N . TYR A 1 90 ? 14.720 1.593 -15.245 1.00 81.12 90 TYR A N 1
ATOM 758 C CA . TYR A 1 90 ? 13.288 1.616 -14.968 1.00 81.12 90 TYR A CA 1
ATOM 759 C C . TYR A 1 90 ? 12.813 0.379 -14.198 1.00 81.12 90 TYR A C 1
ATOM 761 O O . TYR A 1 90 ? 11.969 0.497 -13.305 1.00 81.12 90 TYR A O 1
ATOM 769 N N . ALA A 1 91 ? 13.372 -0.802 -14.470 1.00 77.50 91 ALA A N 1
ATOM 770 C CA . ALA A 1 91 ? 13.087 -2.007 -13.696 1.00 77.50 91 ALA A CA 1
ATOM 771 C C . ALA A 1 91 ? 13.529 -1.858 -12.229 1.00 77.50 91 ALA A C 1
ATOM 773 O O . ALA A 1 91 ? 12.803 -2.265 -11.315 1.00 77.50 91 ALA A O 1
ATOM 774 N N . THR A 1 92 ? 14.678 -1.224 -11.989 1.00 81.69 92 THR A N 1
ATOM 775 C CA . THR A 1 92 ? 15.176 -0.922 -10.640 1.00 81.69 92 THR A CA 1
ATOM 776 C C . THR A 1 92 ? 14.243 0.041 -9.903 1.00 81.69 92 THR A C 1
ATOM 778 O O . THR A 1 92 ? 13.885 -0.199 -8.744 1.00 81.69 92 THR A O 1
ATOM 781 N N . GLN A 1 93 ? 13.771 1.089 -10.582 1.00 83.50 93 GLN A N 1
ATOM 782 C CA . GLN A 1 93 ? 12.796 2.032 -10.027 1.00 83.50 93 GLN A CA 1
ATOM 783 C C . GLN A 1 93 ? 11.459 1.348 -9.703 1.00 83.50 93 GLN A C 1
ATOM 785 O O . GLN A 1 93 ? 10.931 1.513 -8.600 1.00 83.50 93 GLN A O 1
ATOM 790 N N . LEU A 1 94 ? 10.950 0.499 -10.603 1.00 83.56 94 LEU A N 1
ATOM 791 C CA . LEU A 1 94 ? 9.746 -0.299 -10.364 1.00 83.56 94 LEU A CA 1
ATOM 792 C C . LEU A 1 94 ? 9.902 -1.204 -9.133 1.00 83.56 94 LEU A C 1
ATOM 794 O O . LEU A 1 94 ? 8.982 -1.320 -8.321 1.00 83.56 94 LEU A O 1
ATOM 798 N N . PHE A 1 95 ? 11.070 -1.825 -8.955 1.00 83.12 95 PHE A N 1
ATOM 799 C CA . PHE A 1 95 ? 11.348 -2.661 -7.788 1.00 83.12 95 PHE A CA 1
ATOM 800 C C . PHE A 1 95 ? 11.350 -1.855 -6.480 1.00 83.12 95 PHE A C 1
ATOM 802 O O . PHE A 1 95 ? 10.848 -2.332 -5.460 1.00 83.12 95 PHE A O 1
ATOM 809 N N . SER A 1 96 ? 11.861 -0.621 -6.507 1.00 85.38 96 SER A N 1
ATOM 810 C CA . SER A 1 96 ? 11.796 0.309 -5.371 1.00 85.38 96 SER A CA 1
ATOM 811 C C . SER A 1 96 ? 10.348 0.658 -5.001 1.00 85.38 96 SER A C 1
ATOM 813 O O . SER A 1 96 ? 9.955 0.545 -3.837 1.00 85.38 96 SER A O 1
ATOM 815 N N . ILE A 1 97 ? 9.512 0.968 -5.998 1.00 88.56 97 ILE A N 1
ATOM 816 C CA . ILE A 1 97 ? 8.076 1.231 -5.810 1.00 88.56 97 ILE A CA 1
ATOM 817 C C . ILE A 1 97 ? 7.368 0.016 -5.203 1.00 88.56 97 ILE A C 1
ATOM 819 O O . ILE A 1 97 ? 6.579 0.140 -4.266 1.00 88.56 97 ILE A O 1
ATOM 823 N N . LEU A 1 98 ? 7.667 -1.184 -5.695 1.00 88.19 98 LEU A N 1
ATOM 824 C CA . LEU A 1 98 ? 7.082 -2.412 -5.161 1.00 88.19 98 LEU A CA 1
ATOM 825 C C . LEU A 1 98 ? 7.474 -2.651 -3.703 1.00 88.19 98 LEU A C 1
ATOM 827 O O . LEU A 1 98 ? 6.628 -3.069 -2.915 1.00 88.19 98 LEU A O 1
ATOM 831 N N . LYS A 1 99 ? 8.718 -2.346 -3.308 1.00 88.50 99 LYS A N 1
ATOM 832 C CA . LYS A 1 99 ? 9.131 -2.395 -1.894 1.00 88.50 99 LYS A CA 1
ATOM 833 C C . LYS A 1 99 ? 8.344 -1.406 -1.044 1.00 88.50 99 LYS A C 1
ATOM 835 O O . LYS A 1 99 ? 7.897 -1.768 0.043 1.00 88.50 99 LYS A O 1
ATOM 840 N N . TYR A 1 100 ? 8.145 -0.188 -1.538 1.00 90.25 100 TYR A N 1
ATOM 841 C CA . TYR A 1 100 ? 7.320 0.807 -0.860 1.00 90.25 100 TYR A CA 1
ATOM 842 C C . TYR A 1 100 ? 5.890 0.298 -0.640 1.00 90.25 100 TYR A C 1
ATOM 844 O O . TYR A 1 100 ? 5.399 0.285 0.490 1.00 90.25 100 TYR A O 1
ATOM 852 N N . PHE A 1 101 ? 5.254 -0.232 -1.684 1.00 93.06 101 PHE A N 1
ATOM 853 C CA . PHE A 1 101 ? 3.920 -0.816 -1.571 1.00 93.06 101 PHE A CA 1
ATOM 854 C C . PHE A 1 101 ? 3.866 -2.037 -0.657 1.00 93.06 101 PHE A C 1
ATOM 856 O O . PHE A 1 101 ? 2.899 -2.203 0.084 1.00 93.06 101 PHE A O 1
ATOM 863 N N . ASN A 1 102 ? 4.910 -2.859 -0.641 1.00 92.75 102 ASN A N 1
ATOM 864 C CA . ASN A 1 102 ? 5.007 -3.989 0.272 1.00 92.75 102 ASN A CA 1
ATOM 865 C C . ASN A 1 102 ? 5.099 -3.552 1.739 1.00 92.75 102 ASN A C 1
ATOM 867 O O . ASN A 1 102 ? 4.489 -4.172 2.610 1.00 92.75 102 ASN A O 1
ATOM 871 N N . ASN A 1 103 ? 5.800 -2.451 2.017 1.00 92.69 103 ASN A N 1
ATOM 872 C CA . ASN A 1 103 ? 5.848 -1.864 3.354 1.00 92.69 103 ASN A CA 1
ATOM 873 C C . ASN A 1 103 ? 4.479 -1.324 3.778 1.00 92.69 103 ASN A C 1
ATOM 875 O O . ASN A 1 103 ? 4.064 -1.555 4.914 1.00 92.69 103 ASN A O 1
ATOM 879 N N . ILE A 1 104 ? 3.746 -0.671 2.868 1.00 93.75 104 ILE A N 1
ATOM 880 C CA . ILE A 1 104 ? 2.363 -0.251 3.133 1.00 93.75 104 ILE A CA 1
ATOM 881 C C . ILE A 1 104 ? 1.487 -1.472 3.418 1.00 93.75 104 ILE A C 1
ATOM 883 O O . ILE A 1 104 ? 0.760 -1.476 4.408 1.00 93.75 104 ILE A O 1
ATOM 887 N N . ALA A 1 105 ? 1.588 -2.523 2.604 1.00 94.56 105 ALA A N 1
ATOM 888 C CA . ALA A 1 105 ? 0.828 -3.753 2.791 1.00 94.56 105 ALA A CA 1
ATOM 889 C C . ALA A 1 105 ? 1.115 -4.413 4.148 1.00 94.56 105 ALA A C 1
ATOM 891 O O . ALA A 1 105 ? 0.185 -4.781 4.863 1.00 94.56 105 ALA A O 1
ATOM 892 N N . SER A 1 106 ? 2.386 -4.474 4.557 1.00 94.38 106 SER A N 1
ATOM 893 C CA . SER A 1 106 ? 2.771 -4.935 5.896 1.00 94.38 106 SER A CA 1
ATOM 894 C C . SER A 1 106 ? 2.226 -4.024 7.000 1.00 94.38 106 SER A C 1
ATOM 896 O O . SER A 1 106 ? 1.791 -4.508 8.042 1.00 94.38 106 SER A O 1
ATOM 898 N N . GLY A 1 107 ? 2.207 -2.707 6.789 1.00 93.94 107 GLY A N 1
ATOM 899 C CA . GLY A 1 107 ? 1.617 -1.762 7.735 1.00 93.94 107 GLY A CA 1
ATOM 900 C C . GLY A 1 107 ? 0.098 -1.909 7.865 1.00 93.94 107 GLY A C 1
ATOM 901 O O . GLY A 1 107 ? -0.432 -1.753 8.963 1.00 93.94 107 GLY A O 1
ATOM 902 N N . VAL A 1 108 ? -0.605 -2.262 6.787 1.00 94.94 108 VAL A N 1
ATOM 903 C CA . VAL A 1 108 ? -2.033 -2.616 6.832 1.00 94.94 108 VAL A CA 1
ATOM 904 C C . VAL A 1 108 ? -2.242 -3.904 7.629 1.00 94.94 108 VAL A C 1
ATOM 906 O O . VAL A 1 108 ? -3.092 -3.932 8.515 1.00 94.94 108 VAL A O 1
ATOM 909 N N . ASP A 1 109 ? -1.446 -4.943 7.366 1.00 92.56 109 ASP A N 1
ATOM 910 C CA . ASP A 1 109 ? -1.520 -6.224 8.085 1.00 92.56 109 ASP A CA 1
ATOM 911 C C . ASP A 1 109 ? -1.271 -6.055 9.597 1.00 92.56 109 ASP A C 1
ATOM 913 O O . ASP A 1 109 ? -1.995 -6.590 10.435 1.00 92.56 109 ASP A O 1
ATOM 917 N N . LYS A 1 110 ? -0.322 -5.184 9.962 1.00 92.12 110 LYS A N 1
ATOM 918 C CA . LYS A 1 110 ? -0.009 -4.817 11.353 1.00 92.12 110 LYS A CA 1
ATOM 919 C C . LYS A 1 110 ? -0.985 -3.809 11.977 1.00 92.12 110 LYS A C 1
ATOM 921 O O . LYS A 1 110 ? -0.719 -3.321 13.074 1.00 92.12 110 LYS A O 1
ATOM 926 N N . ASN A 1 111 ? -2.092 -3.470 11.310 1.00 89.88 111 ASN A N 1
ATOM 927 C CA . ASN A 1 111 ? -3.074 -2.465 11.746 1.00 89.88 111 ASN A CA 1
ATOM 92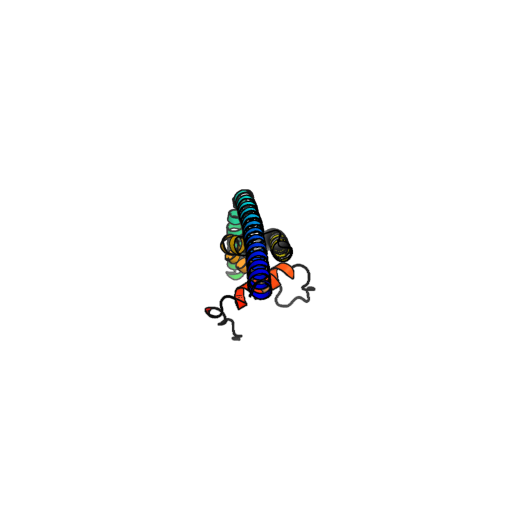8 C C . ASN A 1 111 ? -2.499 -1.054 12.007 1.00 89.88 111 ASN A C 1
ATOM 930 O O . ASN A 1 111 ? -3.114 -0.258 12.718 1.00 89.88 111 ASN A O 1
ATOM 934 N N . ILE A 1 112 ? -1.348 -0.722 11.416 1.00 92.12 112 ILE A N 1
ATOM 935 C CA . ILE A 1 112 ? -0.729 0.611 11.486 1.00 92.12 112 ILE A CA 1
ATOM 936 C C . ILE A 1 112 ? -1.473 1.579 10.561 1.00 92.12 112 ILE A C 1
ATOM 938 O O . ILE A 1 112 ? -1.791 2.699 10.958 1.00 92.12 112 ILE A O 1
ATOM 942 N N . PHE A 1 113 ? -1.778 1.133 9.340 1.00 93.62 113 PHE A N 1
ATOM 943 C CA . PHE A 1 113 ? -2.527 1.912 8.355 1.00 93.62 113 PHE A CA 1
ATOM 944 C C . PHE A 1 113 ? -3.990 1.479 8.284 1.00 93.62 113 PHE A C 1
ATOM 946 O O . PHE A 1 113 ? -4.340 0.320 8.524 1.00 93.62 113 PHE A O 1
ATOM 953 N N . ASP A 1 114 ? -4.863 2.414 7.922 1.00 94.19 114 ASP A N 1
ATOM 954 C CA . ASP A 1 114 ? -6.241 2.092 7.582 1.00 94.19 114 ASP A CA 1
ATOM 955 C C . ASP A 1 114 ? -6.335 1.490 6.171 1.00 94.19 114 ASP A C 1
ATOM 957 O O . ASP A 1 114 ? -5.998 2.135 5.178 1.00 94.19 114 ASP A O 1
ATOM 961 N N . GLU A 1 115 ? -6.815 0.2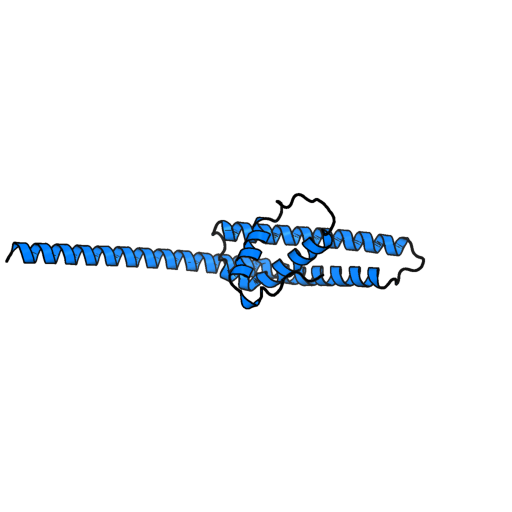44 6.081 1.00 93.88 115 GLU A N 1
ATOM 962 C CA . GLU A 1 115 ? -6.915 -0.504 4.820 1.00 93.88 115 GLU A CA 1
ATOM 963 C C . GLU A 1 115 ? -7.775 0.220 3.777 1.00 93.88 115 GLU A C 1
ATOM 965 O O . GLU A 1 115 ? -7.440 0.198 2.595 1.00 93.88 115 GLU A O 1
ATOM 970 N N . ASN A 1 116 ? -8.878 0.860 4.182 1.00 92.00 116 ASN A N 1
ATOM 971 C CA . ASN A 1 116 ? -9.796 1.489 3.232 1.00 92.00 116 ASN A CA 1
ATOM 972 C C . ASN A 1 116 ? -9.185 2.753 2.634 1.00 92.00 116 ASN A C 1
ATOM 974 O O . ASN A 1 116 ? -9.282 2.960 1.425 1.00 92.00 116 ASN A O 1
ATOM 978 N N . VAL A 1 117 ? -8.530 3.562 3.469 1.00 92.50 117 VAL A N 1
ATOM 979 C CA . VAL A 1 117 ? -7.821 4.762 3.018 1.00 92.50 117 VAL A CA 1
ATOM 980 C C . VAL A 1 117 ? -6.676 4.377 2.077 1.00 92.50 117 VAL A C 1
ATOM 982 O O . VAL A 1 117 ? -6.568 4.939 0.989 1.00 92.50 117 VAL A O 1
ATOM 985 N N . VAL A 1 118 ? -5.872 3.367 2.433 1.00 93.69 118 VAL A N 1
ATOM 986 C CA . VAL A 1 118 ? -4.814 2.841 1.551 1.00 93.69 118 VAL A CA 1
ATOM 987 C C . VAL A 1 118 ? -5.395 2.352 0.226 1.00 93.69 118 VAL A C 1
ATOM 989 O O . VAL A 1 118 ? -4.878 2.701 -0.832 1.00 93.69 118 VAL A O 1
ATOM 992 N N . ARG A 1 119 ? -6.485 1.579 0.266 1.00 92.75 119 ARG A N 1
ATOM 993 C CA . ARG A 1 119 ? -7.113 1.016 -0.932 1.00 92.75 119 ARG A CA 1
ATOM 994 C C . ARG A 1 119 ? -7.572 2.107 -1.899 1.00 92.75 119 ARG A C 1
ATOM 996 O O . ARG A 1 119 ? -7.250 2.039 -3.076 1.00 92.75 119 ARG A O 1
ATOM 1003 N N . VAL A 1 120 ? -8.274 3.131 -1.413 1.00 90.38 120 VAL A N 1
ATOM 1004 C CA . VAL A 1 120 ? -8.772 4.225 -2.269 1.00 90.38 120 VAL A CA 1
ATOM 1005 C C . VAL A 1 120 ? -7.636 4.961 -2.982 1.00 90.38 120 VAL A C 1
ATOM 1007 O O . VAL A 1 120 ? -7.814 5.372 -4.123 1.00 90.38 120 VAL A O 1
ATOM 1010 N N . ASN A 1 121 ? -6.480 5.106 -2.333 1.00 89.88 121 ASN A N 1
ATOM 1011 C CA . ASN A 1 121 ? -5.382 5.912 -2.862 1.00 89.88 121 ASN A CA 1
ATOM 1012 C C . ASN A 1 121 ? -4.365 5.115 -3.688 1.00 89.88 121 ASN A C 1
ATOM 1014 O O . ASN A 1 121 ? -3.794 5.673 -4.613 1.00 89.88 121 ASN A O 1
ATOM 1018 N N . TYR A 1 122 ? -4.134 3.838 -3.372 1.00 91.69 122 TYR A N 1
ATOM 1019 C CA . TYR A 1 122 ? -3.038 3.066 -3.969 1.00 91.69 122 TYR A CA 1
ATOM 1020 C C . TYR A 1 122 ? -3.465 1.770 -4.660 1.00 91.69 122 TYR A C 1
ATOM 1022 O O . TYR A 1 122 ? -2.623 1.132 -5.288 1.00 91.69 122 TYR A O 1
ATOM 1030 N N . GLU A 1 123 ? -4.730 1.336 -4.569 1.00 91.38 123 GLU A N 1
ATOM 1031 C CA . GLU A 1 123 ? -5.138 0.032 -5.120 1.00 91.38 123 GLU A CA 1
ATOM 1032 C C . GLU A 1 123 ? -4.808 -0.100 -6.608 1.00 91.38 123 GLU A C 1
ATOM 1034 O O . GLU A 1 123 ? -4.287 -1.132 -7.038 1.00 91.38 123 GLU A O 1
ATOM 1039 N N . HIS A 1 124 ? -5.109 0.935 -7.388 1.00 89.06 124 HIS A N 1
ATOM 1040 C CA . HIS A 1 124 ? -4.852 0.941 -8.821 1.00 89.06 124 HIS A CA 1
ATOM 1041 C C . HIS A 1 124 ? -3.358 0.751 -9.124 1.00 89.06 124 HIS A C 1
ATOM 1043 O O . HIS A 1 124 ? -2.985 -0.167 -9.860 1.00 89.06 124 HIS A O 1
ATOM 1049 N N . ASP A 1 125 ? -2.507 1.547 -8.486 1.00 89.06 125 ASP A N 1
ATOM 1050 C CA . ASP A 1 125 ? -1.072 1.596 -8.769 1.00 89.06 125 ASP A CA 1
ATOM 1051 C C . ASP A 1 125 ? -0.358 0.346 -8.255 1.00 89.06 125 ASP A C 1
ATOM 1053 O O . ASP A 1 125 ? 0.453 -0.255 -8.961 1.00 89.06 125 ASP A O 1
ATOM 1057 N N . MET A 1 126 ? -0.734 -0.125 -7.062 1.00 91.81 126 MET A N 1
ATOM 1058 C CA . MET A 1 126 ? -0.259 -1.394 -6.510 1.00 91.81 126 MET A CA 1
ATOM 1059 C C . MET A 1 126 ? -0.534 -2.548 -7.474 1.00 91.81 126 MET A C 1
ATOM 1061 O O . MET A 1 126 ? 0.357 -3.355 -7.746 1.00 91.81 126 MET A O 1
ATOM 1065 N N . ARG A 1 127 ? -1.744 -2.614 -8.042 1.00 89.88 127 ARG A N 1
ATOM 1066 C CA . ARG A 1 127 ? -2.108 -3.641 -9.027 1.00 89.88 127 ARG A CA 1
ATOM 1067 C C . ARG A 1 127 ? -1.334 -3.482 -10.327 1.00 89.88 127 ARG A C 1
ATOM 1069 O O . ARG A 1 127 ? -0.859 -4.482 -10.868 1.00 89.88 127 ARG A O 1
ATOM 1076 N N . ALA A 1 128 ? -1.209 -2.258 -10.830 1.00 86.69 128 ALA A N 1
ATOM 1077 C CA . ALA A 1 128 ? -0.516 -1.963 -12.077 1.00 86.69 128 ALA A CA 1
ATOM 1078 C C . ALA A 1 128 ? 0.967 -2.362 -12.007 1.00 86.69 128 ALA A C 1
ATOM 1080 O O . ALA A 1 128 ? 1.466 -3.051 -12.904 1.00 86.69 128 ALA A O 1
ATOM 1081 N N . CYS A 1 129 ? 1.649 -2.000 -10.919 1.00 86.25 129 CYS A N 1
ATOM 1082 C CA . CYS A 1 129 ? 3.040 -2.365 -10.666 1.00 86.25 129 CYS A CA 1
ATOM 1083 C C . CYS A 1 129 ? 3.199 -3.876 -10.450 1.00 86.25 129 CYS A C 1
ATOM 1085 O O . CYS A 1 129 ? 4.062 -4.505 -11.065 1.00 86.25 129 CYS A O 1
ATOM 1087 N N . TYR A 1 130 ? 2.340 -4.488 -9.627 1.00 87.31 130 TYR A N 1
ATOM 1088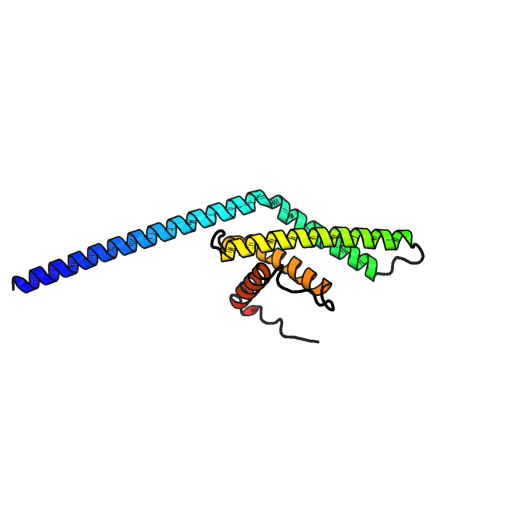 C CA . TYR A 1 130 ? 2.430 -5.917 -9.317 1.00 87.31 130 TYR A CA 1
ATOM 1089 C C . TYR A 1 130 ? 2.145 -6.805 -10.541 1.00 87.31 130 TYR A C 1
ATOM 1091 O O . TYR A 1 130 ? 2.818 -7.815 -10.756 1.00 87.31 130 TYR A O 1
ATOM 1099 N N . LYS A 1 131 ? 1.209 -6.411 -11.417 1.00 84.31 131 LYS A N 1
ATOM 1100 C CA . LYS A 1 131 ? 0.958 -7.109 -12.689 1.00 84.31 131 LYS A CA 1
ATOM 1101 C C . LYS A 1 131 ? 2.190 -7.085 -13.596 1.00 84.31 131 LYS A C 1
ATOM 1103 O O . LYS A 1 131 ? 2.548 -8.123 -14.150 1.00 84.31 131 LYS A O 1
ATOM 1108 N N . ARG A 1 132 ? 2.845 -5.926 -13.732 1.00 78.56 132 ARG A N 1
ATOM 1109 C CA . ARG A 1 132 ? 4.060 -5.776 -14.553 1.00 78.56 132 ARG A CA 1
ATOM 1110 C C . ARG A 1 132 ? 5.226 -6.587 -13.995 1.00 78.56 132 ARG A C 1
ATOM 1112 O O . ARG A 1 132 ? 5.890 -7.277 -14.761 1.00 78.56 132 ARG A O 1
ATOM 1119 N N . LEU A 1 133 ? 5.397 -6.614 -12.671 1.00 79.38 133 LEU A N 1
ATOM 1120 C CA . LEU A 1 133 ? 6.358 -7.503 -12.012 1.00 79.38 133 LEU A CA 1
ATOM 1121 C C . LEU A 1 133 ? 6.130 -8.968 -12.400 1.00 79.38 133 LEU A C 1
ATOM 1123 O O . LEU A 1 133 ? 7.068 -9.670 -12.768 1.00 79.38 133 LEU A O 1
ATOM 1127 N N . ARG A 1 134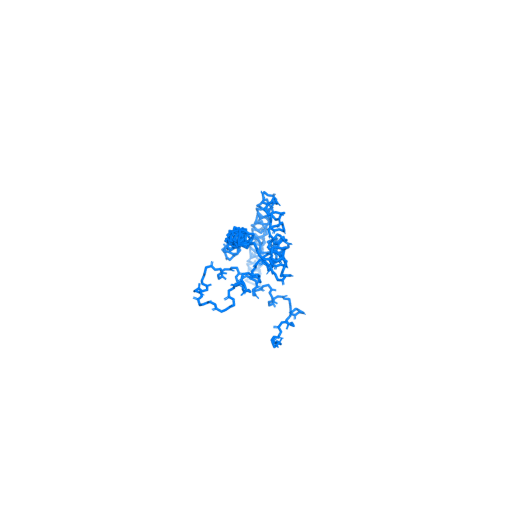 ? 4.879 -9.433 -12.329 1.00 77.44 134 ARG A N 1
ATOM 1128 C CA . ARG A 1 134 ? 4.529 -10.822 -12.634 1.00 77.44 134 ARG A CA 1
ATOM 1129 C C . ARG A 1 134 ? 4.777 -11.174 -14.104 1.00 77.44 134 ARG A C 1
ATOM 1131 O O . ARG A 1 134 ? 5.230 -12.277 -14.391 1.00 77.44 134 ARG A O 1
ATOM 1138 N N . LEU A 1 135 ? 4.515 -10.243 -15.022 1.00 72.44 135 LEU A N 1
ATOM 1139 C CA . LEU A 1 135 ? 4.831 -10.405 -16.445 1.00 72.44 135 LEU A CA 1
ATOM 1140 C C . LEU A 1 135 ? 6.345 -10.470 -16.686 1.00 72.44 135 LEU A C 1
ATOM 1142 O O . LEU A 1 135 ? 6.801 -11.396 -17.346 1.00 72.44 135 LEU A O 1
ATOM 1146 N N . ALA A 1 136 ? 7.129 -9.577 -16.072 1.00 69.00 136 ALA A N 1
ATOM 1147 C CA . ALA A 1 136 ? 8.594 -9.575 -16.172 1.00 69.00 136 ALA A CA 1
ATOM 1148 C C . ALA A 1 136 ? 9.265 -10.827 -15.560 1.00 69.00 136 ALA A C 1
ATOM 1150 O O . ALA A 1 136 ? 10.441 -11.116 -15.811 1.00 69.00 136 ALA A O 1
ATOM 1151 N N . ARG A 1 137 ? 8.523 -11.562 -14.723 1.00 67.31 137 ARG A N 1
ATOM 1152 C CA . ARG A 1 137 ? 8.960 -12.787 -14.039 1.00 67.31 137 ARG A CA 1
ATOM 1153 C C . ARG A 1 137 ? 8.491 -14.081 -14.699 1.00 67.31 137 ARG A C 1
ATOM 1155 O O . ARG A 1 137 ? 8.962 -15.141 -14.298 1.00 67.31 137 ARG A O 1
ATOM 1162 N N . ARG A 1 138 ? 7.582 -14.033 -15.680 1.00 58.91 138 ARG A N 1
ATOM 1163 C CA . ARG A 1 138 ? 7.067 -15.236 -16.356 1.00 58.91 138 ARG A CA 1
ATOM 1164 C C . ARG A 1 138 ? 8.255 -16.013 -16.956 1.00 58.91 138 ARG A C 1
ATOM 1166 O O . ARG A 1 138 ? 8.885 -15.529 -17.886 1.00 58.91 138 ARG A O 1
ATOM 1173 N N . GLY A 1 139 ? 8.576 -17.179 -16.385 1.00 53.06 139 GLY A N 1
ATOM 1174 C CA . GLY A 1 139 ? 9.688 -18.040 -16.816 1.00 53.06 139 GLY A CA 1
ATOM 1175 C C . GLY A 1 139 ? 10.959 -18.025 -15.950 1.00 53.06 139 GLY A C 1
ATOM 1176 O O . GLY A 1 139 ? 11.925 -18.676 -16.333 1.00 53.06 139 GLY A O 1
ATOM 1177 N N . ARG A 1 140 ? 10.996 -17.324 -14.804 1.00 52.53 140 ARG A N 1
ATOM 1178 C CA . ARG A 1 140 ? 12.127 -17.382 -13.852 1.00 52.53 140 ARG A CA 1
ATOM 1179 C C . ARG A 1 140 ? 11.671 -17.851 -12.467 1.00 52.53 140 ARG A C 1
ATOM 1181 O O . ARG A 1 140 ? 10.787 -17.227 -11.884 1.00 52.53 140 ARG A O 1
ATOM 1188 N N . ASP A 1 141 ? 12.313 -18.895 -11.941 1.00 45.06 141 ASP A N 1
ATOM 1189 C CA . ASP A 1 141 ? 12.125 -19.421 -10.579 1.00 45.06 141 ASP A CA 1
ATOM 1190 C C . ASP A 1 141 ? 12.698 -18.439 -9.541 1.00 45.06 141 ASP A C 1
ATOM 1192 O O . ASP A 1 141 ? 13.803 -18.605 -9.028 1.00 45.06 141 ASP A O 1
ATOM 1196 N N . TYR A 1 142 ? 11.976 -17.355 -9.259 1.00 50.19 142 TYR A N 1
ATOM 1197 C CA . TYR A 1 142 ? 12.298 -16.465 -8.145 1.00 50.19 142 TYR A CA 1
ATOM 1198 C C . TYR A 1 142 ? 11.476 -16.848 -6.918 1.00 50.19 142 TYR A C 1
ATOM 1200 O O . TYR A 1 142 ? 10.257 -16.956 -6.992 1.00 50.19 142 TYR A O 1
ATOM 1208 N N . ASN A 1 143 ? 12.157 -17.008 -5.782 1.00 51.66 143 ASN A N 1
ATOM 1209 C CA . ASN A 1 143 ? 11.538 -17.282 -4.488 1.00 51.66 143 ASN A CA 1
ATOM 1210 C C . ASN A 1 143 ? 10.572 -16.136 -4.120 1.00 51.66 143 ASN A C 1
ATOM 1212 O O . ASN A 1 143 ? 10.991 -14.991 -3.924 1.00 51.66 143 ASN A O 1
ATOM 1216 N N . ASP A 1 144 ? 9.277 -16.448 -4.068 1.00 56.62 144 ASP A N 1
ATOM 1217 C CA . ASP A 1 144 ? 8.147 -15.502 -4.111 1.00 56.62 144 ASP A CA 1
ATOM 1218 C C . ASP A 1 144 ? 7.924 -14.689 -2.819 1.00 56.62 144 ASP A C 1
ATOM 1220 O O . ASP A 1 144 ? 6.985 -13.903 -2.712 1.00 56.62 144 ASP A O 1
ATOM 1224 N N . GLU A 1 145 ? 8.808 -14.809 -1.827 1.00 67.50 145 GLU A N 1
ATOM 1225 C CA . GLU A 1 145 ? 8.550 -14.280 -0.485 1.00 67.50 145 GLU A CA 1
ATOM 1226 C C . GLU A 1 145 ? 8.670 -12.755 -0.363 1.00 67.50 145 GLU A C 1
ATOM 1228 O O . GLU A 1 145 ? 8.052 -12.141 0.509 1.00 67.50 145 GLU A O 1
ATOM 1233 N N . THR A 1 146 ? 9.435 -12.108 -1.250 1.00 77.38 146 THR A N 1
ATOM 1234 C CA . THR A 1 146 ? 9.795 -10.684 -1.103 1.00 77.38 146 THR A CA 1
ATOM 1235 C C . THR A 1 146 ? 8.583 -9.748 -1.101 1.00 77.38 146 THR A C 1
ATOM 1237 O O . THR A 1 146 ? 8.617 -8.704 -0.451 1.00 77.38 146 THR A O 1
ATOM 1240 N N . PHE A 1 147 ? 7.513 -10.113 -1.814 1.00 85.06 147 PHE A N 1
ATOM 1241 C CA . PHE A 1 147 ? 6.317 -9.280 -1.982 1.00 85.06 147 PHE A CA 1
ATOM 1242 C C . PHE A 1 147 ? 5.028 -9.961 -1.498 1.00 85.06 147 PHE A C 1
ATOM 1244 O O . PHE A 1 147 ? 3.934 -9.551 -1.887 1.00 85.06 147 PHE A O 1
ATOM 1251 N N . LEU A 1 148 ? 5.148 -10.978 -0.635 1.00 87.00 148 LEU A N 1
ATOM 1252 C CA . LEU A 1 148 ? 4.007 -1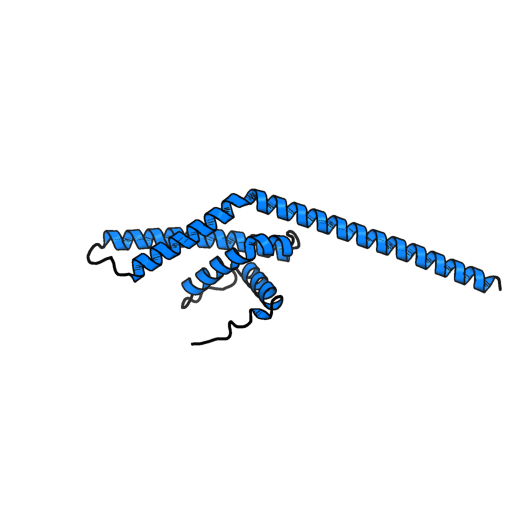1.705 -0.071 1.00 87.00 148 LEU A CA 1
ATOM 1253 C C . LEU A 1 148 ? 2.980 -10.798 0.625 1.00 87.00 148 LEU A C 1
ATOM 1255 O O . LEU A 1 148 ? 1.791 -10.960 0.348 1.00 87.00 148 LEU A O 1
ATOM 1259 N N . PRO A 1 149 ? 3.369 -9.832 1.488 1.00 91.44 149 PRO A N 1
ATOM 1260 C CA . PRO A 1 149 ? 2.401 -8.925 2.105 1.00 91.44 149 PRO A CA 1
ATOM 1261 C C . PRO A 1 149 ? 1.535 -8.195 1.075 1.00 91.44 149 PRO A C 1
ATOM 1263 O O . PRO A 1 149 ? 0.311 -8.143 1.213 1.00 91.44 149 PRO A O 1
ATOM 1266 N N . LEU A 1 150 ? 2.161 -7.670 0.017 1.00 91.69 150 LEU A N 1
ATOM 1267 C CA . LEU A 1 150 ? 1.452 -7.010 -1.076 1.00 91.69 150 LEU A CA 1
ATOM 1268 C C . LEU A 1 150 ? 0.526 -7.982 -1.815 1.00 91.69 150 LEU A C 1
ATOM 1270 O O . LEU A 1 150 ? -0.635 -7.657 -2.059 1.00 91.69 150 LEU A O 1
ATOM 1274 N N . GLU A 1 151 ? 1.005 -9.182 -2.136 1.00 90.56 151 GLU A N 1
ATOM 1275 C CA . GLU A 1 151 ? 0.204 -10.200 -2.816 1.00 90.56 151 GLU A CA 1
ATOM 1276 C C . GLU A 1 151 ? -1.038 -10.600 -2.008 1.00 90.56 151 GLU A C 1
ATOM 1278 O O . GLU A 1 151 ? -2.145 -10.650 -2.553 1.00 90.56 151 GLU A O 1
ATOM 1283 N N . PHE A 1 152 ? -0.883 -10.854 -0.707 1.00 91.56 152 PHE A N 1
ATOM 1284 C CA . PHE A 1 152 ? -2.000 -11.202 0.167 1.00 91.56 152 PHE A CA 1
ATOM 1285 C C . PHE A 1 152 ? -3.014 -10.068 0.273 1.00 91.56 152 PHE A C 1
ATOM 1287 O O . PHE A 1 152 ? -4.219 -10.323 0.205 1.00 91.56 152 PHE A O 1
ATOM 1294 N N . LEU A 1 153 ? -2.547 -8.822 0.386 1.00 93.31 153 LEU A N 1
ATOM 1295 C CA . LEU A 1 153 ? -3.425 -7.659 0.424 1.00 93.31 153 LEU A CA 1
ATOM 1296 C C . LEU A 1 153 ? -4.241 -7.527 -0.871 1.00 93.31 153 LEU A C 1
ATOM 1298 O O . LEU A 1 153 ? -5.461 -7.370 -0.814 1.00 93.31 153 LEU A O 1
ATOM 1302 N N . LEU A 1 154 ? -3.598 -7.662 -2.034 1.00 92.12 154 LEU A N 1
ATOM 1303 C CA . LEU A 1 154 ? -4.275 -7.593 -3.332 1.00 92.12 154 LEU A CA 1
ATOM 1304 C C . LEU A 1 154 ? -5.296 -8.730 -3.507 1.00 92.12 154 LEU A C 1
ATOM 1306 O O . LEU A 1 154 ? -6.437 -8.470 -3.895 1.00 92.12 154 LEU A O 1
ATOM 1310 N N . LYS A 1 155 ? -4.942 -9.971 -3.138 1.00 90.44 155 LYS A N 1
ATOM 1311 C CA . LYS A 1 155 ? -5.875 -11.116 -3.145 1.00 90.44 155 LYS A CA 1
ATOM 1312 C C . LYS A 1 155 ? -7.068 -10.893 -2.211 1.00 90.44 155 LYS A C 1
ATOM 1314 O O . LYS A 1 155 ? -8.200 -11.232 -2.559 1.00 90.44 155 LYS A O 1
ATOM 1319 N N . LYS A 1 156 ? -6.839 -10.303 -1.033 1.00 91.00 156 LYS A N 1
ATOM 1320 C CA . LYS A 1 156 ? -7.895 -9.929 -0.078 1.00 91.00 156 LYS A CA 1
ATOM 1321 C C . LYS A 1 156 ? -8.833 -8.870 -0.660 1.00 91.00 156 LYS A C 1
ATOM 1323 O O . LYS A 1 156 ? -10.031 -8.893 -0.387 1.00 91.00 156 LYS A O 1
ATOM 1328 N N . TRP A 1 157 ? -8.323 -7.931 -1.451 1.00 91.88 157 TRP A N 1
ATOM 1329 C CA . TRP A 1 157 ? -9.168 -6.947 -2.129 1.00 91.88 157 TRP A CA 1
ATOM 1330 C C . TRP A 1 157 ? -9.968 -7.555 -3.281 1.00 91.88 157 TRP A C 1
ATOM 1332 O O . TRP A 1 157 ? -11.129 -7.189 -3.459 1.00 91.88 157 TRP A O 1
ATOM 1342 N N . ASP A 1 158 ? -9.403 -8.526 -4.001 1.00 86.44 158 ASP A N 1
ATOM 1343 C CA . ASP A 1 158 ? -10.113 -9.264 -5.053 1.00 86.44 158 ASP A CA 1
ATOM 1344 C C . ASP A 1 158 ? -11.292 -10.073 -4.510 1.00 86.44 158 ASP A C 1
ATOM 1346 O O . ASP A 1 158 ? -12.384 -10.038 -5.080 1.00 86.44 158 ASP A O 1
ATOM 1350 N N . SER A 1 159 ? -11.116 -10.748 -3.371 1.00 84.56 159 SER A N 1
ATOM 1351 C CA . SER A 1 159 ? -12.196 -11.528 -2.751 1.00 84.56 159 SER A CA 1
ATOM 1352 C C . SER A 1 159 ? -13.350 -10.659 -2.239 1.00 84.56 159 SER A C 1
ATOM 1354 O O . SER A 1 159 ? -14.494 -11.110 -2.207 1.00 84.56 159 SER A O 1
ATOM 1356 N N . LYS A 1 160 ? -13.081 -9.392 -1.899 1.00 77.94 160 LYS A N 1
ATOM 1357 C CA . LYS A 1 160 ? -14.093 -8.406 -1.484 1.00 77.94 160 LYS A CA 1
ATOM 1358 C C . LYS A 1 160 ? -14.882 -7.802 -2.655 1.00 77.94 160 LYS A C 1
ATOM 1360 O O . LYS A 1 160 ? -15.839 -7.074 -2.402 1.00 77.94 160 LYS A O 1
ATOM 1365 N N . ASN A 1 161 ? -14.509 -8.073 -3.911 1.00 62.59 161 ASN A N 1
ATOM 1366 C CA . ASN A 1 161 ? -15.153 -7.501 -5.097 1.00 62.59 161 ASN A CA 1
ATOM 1367 C C . ASN A 1 161 ? -15.461 -8.590 -6.157 1.00 62.59 161 ASN A C 1
ATOM 1369 O O . ASN A 1 161 ? -14.832 -8.640 -7.221 1.00 62.59 161 ASN A O 1
ATOM 1373 N N . PRO A 1 162 ? -16.445 -9.479 -5.901 1.00 51.56 162 PRO A N 1
ATOM 1374 C CA . PRO A 1 162 ? -16.675 -10.685 -6.705 1.00 51.56 162 PRO A CA 1
ATOM 1375 C C . PRO A 1 162 ? -17.082 -10.419 -8.163 1.00 51.56 162 PRO A C 1
ATOM 1377 O O . PRO A 1 162 ? -16.969 -11.307 -9.003 1.00 51.56 162 PRO A O 1
ATOM 1380 N N . ALA A 1 163 ? -17.483 -9.192 -8.509 1.00 53.12 163 ALA A N 1
ATOM 1381 C CA . ALA A 1 163 ? -17.802 -8.811 -9.886 1.00 53.12 163 ALA A CA 1
ATOM 1382 C C . ALA A 1 163 ? -16.576 -8.791 -10.829 1.00 53.12 163 ALA A C 1
ATOM 1384 O O . ALA A 1 163 ? -16.747 -8.841 -12.047 1.00 53.12 163 ALA A O 1
ATOM 1385 N N . LYS A 1 164 ? -15.341 -8.753 -10.297 1.00 49.88 164 LYS A N 1
ATOM 1386 C CA . LYS A 1 164 ? -14.092 -8.771 -11.089 1.00 49.88 164 LYS A CA 1
ATOM 1387 C C . LYS A 1 164 ? -13.394 -10.138 -11.141 1.00 49.88 164 LYS A C 1
ATOM 1389 O O . LYS A 1 164 ? -12.355 -10.260 -11.787 1.00 49.88 164 LYS A O 1
ATOM 1394 N N . LEU A 1 165 ? -13.996 -11.197 -10.588 1.00 43.56 165 LEU A N 1
ATOM 1395 C CA . LEU A 1 165 ? -13.530 -12.597 -10.682 1.00 43.56 165 LEU A CA 1
ATOM 1396 C C . LEU A 1 165 ? -13.704 -13.222 -12.092 1.00 43.56 165 LEU A C 1
ATOM 1398 O O . LEU A 1 165 ? -13.830 -14.436 -12.241 1.00 43.56 165 LEU A O 1
ATOM 1402 N N . LYS A 1 166 ? -13.665 -12.400 -13.151 1.00 40.69 166 LYS A N 1
ATOM 1403 C CA . LYS A 1 166 ? -13.547 -12.824 -14.556 1.00 40.69 166 LYS A CA 1
ATOM 1404 C C . LYS A 1 166 ? -12.096 -12.882 -15.053 1.00 40.69 166 LYS A C 1
ATOM 1406 O O . LYS A 1 166 ? -11.874 -12.968 -16.251 1.00 40.69 166 LYS A O 1
ATOM 1411 N N . TRP A 1 167 ? -11.103 -12.939 -14.168 1.00 38.50 167 TRP A N 1
ATOM 1412 C CA . TRP A 1 167 ? -9.766 -13.430 -14.536 1.00 38.50 167 TRP A CA 1
ATOM 1413 C C . TRP A 1 167 ? -9.701 -14.956 -14.376 1.00 38.50 167 TRP A C 1
ATOM 1415 O O . TRP A 1 167 ? -8.805 -15.498 -13.734 1.00 38.50 167 TRP A O 1
ATOM 1425 N N . LYS A 1 168 ? -10.686 -15.669 -14.938 1.00 39.56 168 LYS A N 1
ATOM 1426 C CA . LYS A 1 168 ? -10.512 -17.090 -15.236 1.00 39.56 168 LYS A CA 1
ATOM 1427 C C . LYS A 1 168 ? -9.695 -17.171 -16.518 1.00 39.56 168 LYS A C 1
ATOM 1429 O O . LYS A 1 168 ? -10.184 -16.803 -17.576 1.00 39.56 168 LYS A O 1
ATOM 1434 N N . VAL A 1 169 ? -8.443 -17.592 -16.344 1.00 45.38 169 VAL A N 1
ATOM 1435 C CA . VAL A 1 169 ? -7.720 -18.552 -17.190 1.00 45.38 169 VAL A CA 1
ATOM 1436 C C . VAL A 1 169 ? -8.287 -18.661 -18.609 1.00 45.38 169 VAL A C 1
ATOM 1438 O O . VAL A 1 169 ? -9.310 -19.307 -18.822 1.00 45.38 169 VAL A O 1
ATOM 1441 N N . GLY A 1 170 ? -7.601 -18.052 -19.570 1.00 32.34 170 GLY A N 1
ATOM 1442 C CA . GLY A 1 170 ? -7.939 -18.158 -20.981 1.00 32.34 170 GLY A CA 1
ATOM 1443 C C . GLY A 1 170 ? -6.698 -17.966 -21.836 1.00 32.34 170 GLY A C 1
ATOM 1444 O O . GLY A 1 170 ? -6.436 -16.837 -22.226 1.00 32.34 170 GLY A O 1
ATOM 1445 N N . ILE A 1 171 ? -6.012 -19.096 -22.064 1.00 35.28 171 ILE A N 1
ATOM 1446 C CA . ILE A 1 171 ? -5.044 -19.418 -23.133 1.00 35.28 171 ILE A CA 1
ATOM 1447 C C . ILE A 1 171 ? -3.763 -18.572 -23.146 1.00 35.28 171 ILE A C 1
ATOM 1449 O O . ILE A 1 171 ? -3.796 -17.388 -23.533 1.00 35.28 171 ILE A O 1
#

pLDDT: mean 80.53, std 14.29, range [32.34, 94.94]

Secondary structure (DSSP, 8-state):
-HHHHHHHHHHHHHHHHHHHHHHHHHHHHHHHHHHHHHHHHHHHHHTHHHHHHHHHHHHHHHHHHHHHHTTTTTT-HHHHHHHHHHHHHHHHHHHHHHHHHHHHHHHHHTTSS-HHHHHHHHHHHHHHHHHHHHHHHTT----GGGGHHHHHHHHHHHHT-GGG-------

Radius of gyration: 26.07 Å; chains: 1; bounding box: 67×33×87 Å

Sequence (171 aa):
MIQFETAFFMLYLLCCIAFVFLYISLYVNRHFSFKKIEFTQKFIDSNRAMTAEIDKILFNIELVIHTYESGNFYGNENHEQKLMDELHDYATQLFSILKYFNNIASGVDKNIFDENVVRVNYEHDMRACYKRLRLARRGRDYNDETFLPLEFLLKKWDSKNPAKLKWKVGI

Foldseek 3Di:
DVVVVVVVVVVVVVVVVVVVVVVVVVVVVVVVVVVQAVVQVVVCVVCVVVVVVLVVLLVVLVVLVVVVVVPPDPPDPVVVVVSVVVNVVSVVVLVVVLLVLLVVLVCVVVVNHDLVSCCVRCVVSLCSSVVVVVVVCVPPPDDPPSRVSSVVSNVVVCVVPVVPVVPPDDD